Protein AF-A0A2H9M4Y5-F1 (afdb_monomer)

Secondary structure (DSSP, 8-state):
-HHHHHHHHHHHHHHHHHHH-TT-HHHHHHHHHHHHHTT-HHHHHHHHHHHHHH-TT-HHHHHHHHT-

Sequence (68 aa):
MKNLKRYEEAEKEYREAIKINPKDADAHNNLGILLKNLKRYEEAEKEFREAIKINPNDADAHNNLGIL

Foldseek 3Di:
DVVVVVLVVLLVVLVVVCVVPVLPLVSLQVNLVSCVVVVVNVSSLVSLVSSCVSPVPPPSSVVSNVVD

Nearest PDB structures (foldseek):
  6v8e-assembly1_A  TM=9.233E-01  e=7.051E-04  synthetic construct
  1na3-assembly1_A  TM=9.239E-01  e=8.401E-04  unidentified
  1na0-assembly2_B  TM=9.033E-01  e=7.051E-04  unidentified
  6i7i-assembly1_A-2  TM=9.372E-01  e=6.879E-03  Homo sapiens
  7b80-assembly1_A  TM=8.930E-01  e=6.879E-03  Homo sapiens

Mean predicted aligned error: 2.58 Å

pLDDT: mean 95.91, std 6.94, range [62.62, 98.81]

Solvent-accessible surface area (backbone atoms only — not comparable to full-atom values): 3596 Å² total; per-residue (Å²): 111,75,64,59,57,52,49,54,54,49,51,51,52,33,53,50,48,32,69,77,37,80,74,43,31,65,41,26,30,52,44,14,55,53,28,45,77,72,69,39,52,74,61,13,49,52,25,18,52,50,13,30,70,64,35,79,80,43,62,64,31,54,50,51,56,75,73,105

Radius of gyration: 11.46 Å; Cα contacts (8 Å, |Δi|>4): 71; chains: 1; bounding box: 22×27×28 Å

Structure (mmCIF, N/CA/C/O backbone):
data_AF-A0A2H9M4Y5-F1
#
_entry.id   AF-A0A2H9M4Y5-F1
#
loop_
_atom_site.group_PDB
_atom_site.id
_atom_site.type_symbol
_atom_site.label_atom_id
_atom_site.label_alt_id
_atom_site.label_comp_id
_atom_site.label_asym_id
_atom_site.label_entity_id
_atom_site.label_seq_id
_atom_site.pdbx_PDB_ins_code
_atom_site.Cartn_x
_atom_site.Cartn_y
_atom_site.Cartn_z
_atom_site.occupanc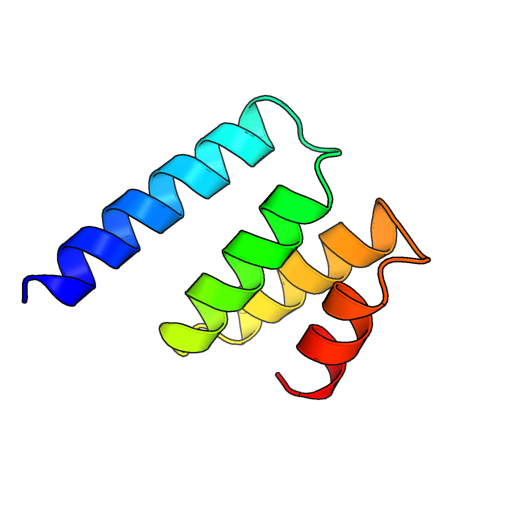y
_atom_site.B_iso_or_equiv
_atom_site.auth_seq_id
_atom_site.auth_comp_id
_atom_site.auth_asym_id
_atom_site.auth_atom_id
_atom_site.pdbx_PDB_model_num
ATOM 1 N N . MET A 1 1 ? -9.193 15.378 17.161 1.00 62.62 1 MET A N 1
ATOM 2 C CA . MET A 1 1 ? -9.858 15.988 15.983 1.00 62.62 1 MET A CA 1
ATOM 3 C C . MET A 1 1 ? -8.865 16.415 14.899 1.00 62.62 1 MET A C 1
ATOM 5 O O . MET A 1 1 ? -8.976 15.902 13.798 1.00 62.62 1 MET A O 1
ATOM 9 N N . LYS A 1 2 ? -7.850 17.253 15.183 1.00 72.62 2 LYS A N 1
ATOM 10 C CA . LYS A 1 2 ? -6.858 17.702 14.173 1.00 72.62 2 LYS A CA 1
ATOM 11 C C . LYS A 1 2 ? -6.128 16.563 13.436 1.00 72.62 2 LYS A C 1
ATOM 13 O O . LYS A 1 2 ? -5.906 16.671 12.239 1.00 72.62 2 LYS A O 1
ATOM 18 N N . ASN A 1 3 ? -5.786 15.475 14.130 1.00 72.19 3 ASN A N 1
ATOM 19 C CA . ASN A 1 3 ? -5.075 14.343 13.519 1.00 72.19 3 ASN A CA 1
ATOM 20 C C . ASN A 1 3 ? -5.958 13.519 12.573 1.00 72.19 3 ASN A C 1
ATOM 22 O O . ASN A 1 3 ? -5.487 13.144 11.512 1.00 72.19 3 ASN A O 1
ATOM 26 N N . LEU A 1 4 ? -7.237 13.307 12.909 1.00 76.62 4 LEU A N 1
ATOM 27 C CA . LEU A 1 4 ? -8.178 12.584 12.041 1.00 76.62 4 LEU A CA 1
ATOM 28 C C . LEU A 1 4 ? -8.377 13.311 10.709 1.00 76.62 4 LEU A C 1
ATOM 30 O O . LEU A 1 4 ? -8.230 12.701 9.661 1.00 76.62 4 LEU A O 1
ATOM 34 N N . LYS A 1 5 ? -8.569 14.635 10.752 1.00 81.25 5 LYS A N 1
ATOM 35 C CA . LYS A 1 5 ? -8.680 15.455 9.538 1.00 81.25 5 LYS A CA 1
ATOM 36 C C . LYS A 1 5 ? -7.435 15.351 8.644 1.00 81.25 5 LYS A C 1
ATOM 38 O O . LYS A 1 5 ? -7.548 15.258 7.432 1.00 81.25 5 LYS A O 1
ATOM 43 N N . ARG A 1 6 ? -6.241 15.319 9.246 1.00 86.88 6 ARG A N 1
ATOM 44 C CA . ARG A 1 6 ? -4.983 15.147 8.500 1.00 86.88 6 ARG A CA 1
ATOM 45 C C . ARG A 1 6 ? -4.842 13.750 7.894 1.00 86.88 6 ARG A C 1
ATOM 47 O O . ARG A 1 6 ? -4.227 13.626 6.844 1.00 86.88 6 ARG A O 1
ATOM 54 N N . TYR A 1 7 ? -5.379 12.717 8.544 1.00 91.00 7 TYR A N 1
ATOM 55 C CA . TYR A 1 7 ? -5.386 11.362 7.994 1.00 91.00 7 TYR A CA 1
ATOM 56 C C . TYR A 1 7 ? -6.360 11.223 6.823 1.00 91.00 7 TYR A C 1
ATOM 58 O O . TYR A 1 7 ? -6.000 10.602 5.832 1.00 91.00 7 TYR A O 1
ATOM 66 N N . GLU A 1 8 ? -7.536 11.847 6.892 1.00 92.25 8 GLU A N 1
ATOM 67 C CA . GLU A 1 8 ? -8.480 11.895 5.7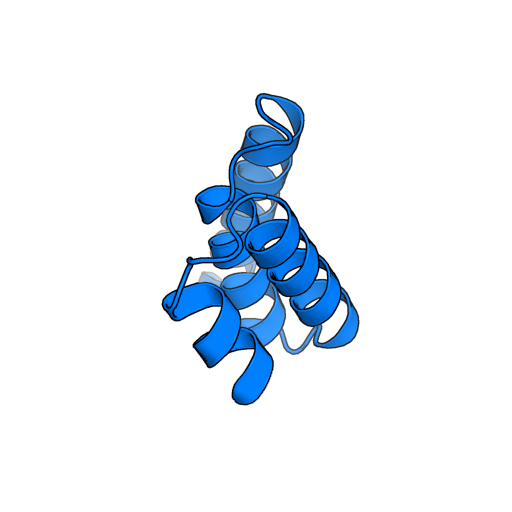65 1.00 92.25 8 GLU A CA 1
ATOM 68 C C . GLU A 1 8 ? -7.885 12.628 4.553 1.00 92.25 8 GLU A C 1
ATOM 70 O O . GLU A 1 8 ? -7.980 12.147 3.425 1.00 92.25 8 GLU A O 1
ATOM 75 N N . GLU A 1 9 ? -7.228 13.771 4.780 1.00 94.75 9 GLU A N 1
ATOM 76 C CA . GLU A 1 9 ? -6.514 14.506 3.728 1.00 94.75 9 GLU A CA 1
ATOM 77 C C . GLU A 1 9 ? -5.384 13.655 3.125 1.00 94.75 9 GLU A C 1
ATOM 79 O O . GLU A 1 9 ? -5.290 13.544 1.906 1.00 94.75 9 GLU A O 1
ATOM 84 N N . ALA A 1 10 ? -4.573 12.993 3.958 1.00 95.88 10 ALA A N 1
ATOM 85 C CA . ALA A 1 10 ? -3.503 12.115 3.484 1.00 95.88 10 ALA A CA 1
ATOM 86 C C . ALA A 1 10 ? -4.037 10.926 2.669 1.00 95.88 10 ALA A C 1
ATOM 88 O O . ALA A 1 10 ? -3.498 10.620 1.609 1.00 95.88 10 ALA A O 1
ATOM 89 N N . GLU A 1 11 ? -5.114 10.279 3.123 1.00 97.94 11 GLU A N 1
ATOM 90 C CA . GLU A 1 11 ? -5.734 9.168 2.393 1.00 97.94 11 GLU A CA 1
ATOM 91 C C . GLU A 1 11 ? -6.202 9.619 1.011 1.00 97.94 11 GLU A C 1
ATOM 93 O O . GLU A 1 11 ? -5.966 8.924 0.022 1.00 97.94 11 GLU A O 1
ATOM 98 N N . LYS A 1 12 ? -6.834 10.794 0.931 1.00 98.06 12 LYS A N 1
ATOM 99 C CA . LYS A 1 12 ? -7.289 11.358 -0.338 1.00 98.06 12 LYS A CA 1
ATOM 100 C C . LYS A 1 12 ? -6.126 11.567 -1.311 1.00 98.06 12 LYS A C 1
ATOM 102 O O . LYS A 1 12 ? -6.236 11.158 -2.464 1.00 98.06 12 LYS A O 1
ATOM 107 N N . GLU A 1 13 ? -5.028 12.167 -0.857 1.00 98.38 13 GLU A N 1
ATOM 108 C CA . GLU A 1 13 ? -3.870 12.433 -1.717 1.00 98.38 13 GLU A CA 1
ATOM 109 C C . GLU A 1 13 ? -3.182 11.138 -2.176 1.00 98.38 13 GLU A C 1
ATOM 111 O O . GLU A 1 13 ? -2.860 11.011 -3.356 1.00 98.38 13 GLU A O 1
ATOM 116 N N . TYR A 1 14 ? -3.037 10.129 -1.305 1.00 98.44 14 TYR A N 1
ATOM 117 C CA . TYR A 1 14 ? -2.502 8.826 -1.724 1.00 98.44 14 TYR A CA 1
ATOM 118 C C . TYR A 1 14 ? -3.400 8.130 -2.752 1.00 98.44 14 TYR A C 1
ATOM 120 O O . TYR A 1 14 ? -2.904 7.568 -3.728 1.00 98.44 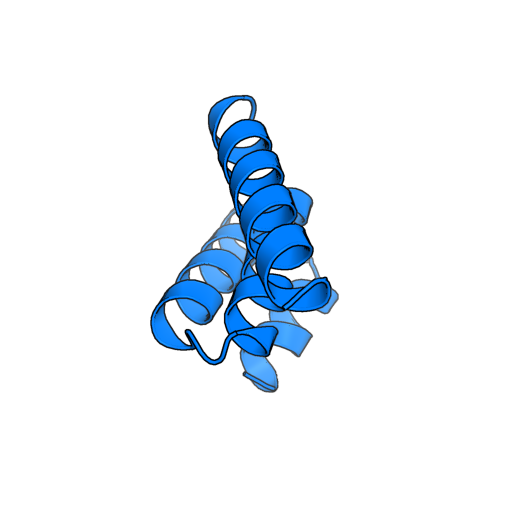14 TYR A O 1
ATOM 128 N N . ARG A 1 15 ? -4.726 8.195 -2.583 1.00 98.56 15 ARG A N 1
ATOM 129 C CA . ARG A 1 15 ? -5.670 7.625 -3.557 1.00 98.56 15 ARG A CA 1
ATOM 130 C C . ARG A 1 15 ? -5.622 8.348 -4.903 1.00 98.56 15 ARG A C 1
ATOM 132 O O . ARG A 1 15 ? -5.695 7.685 -5.936 1.00 98.56 15 ARG A O 1
ATOM 139 N N . GLU A 1 16 ? -5.477 9.673 -4.922 1.00 98.56 16 GLU A N 1
ATOM 140 C CA . GLU A 1 16 ? -5.284 10.40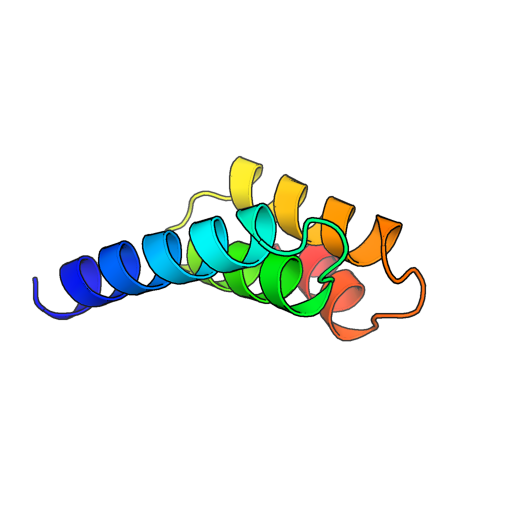3 -6.181 1.00 98.56 16 GLU A CA 1
ATOM 141 C C . GLU A 1 16 ? -3.918 10.093 -6.816 1.00 98.56 16 GLU A C 1
ATOM 143 O O . GLU A 1 16 ? -3.860 9.914 -8.031 1.00 98.56 16 GLU A O 1
ATOM 148 N N . ALA A 1 17 ? -2.848 9.920 -6.032 1.00 98.50 17 ALA A N 1
ATOM 149 C CA . ALA A 1 17 ? -1.552 9.470 -6.550 1.00 98.50 17 ALA A CA 1
ATOM 150 C C . ALA A 1 17 ? -1.659 8.098 -7.242 1.00 98.50 17 ALA A C 1
ATOM 152 O O . ALA A 1 17 ? -1.233 7.958 -8.388 1.00 98.50 17 ALA A O 1
ATOM 153 N N . ILE A 1 18 ? -2.328 7.128 -6.608 1.00 98.69 18 ILE A N 1
ATOM 154 C CA . ILE A 1 18 ? -2.606 5.798 -7.183 1.00 98.69 18 ILE A CA 1
ATOM 155 C C . ILE A 1 18 ? -3.465 5.905 -8.448 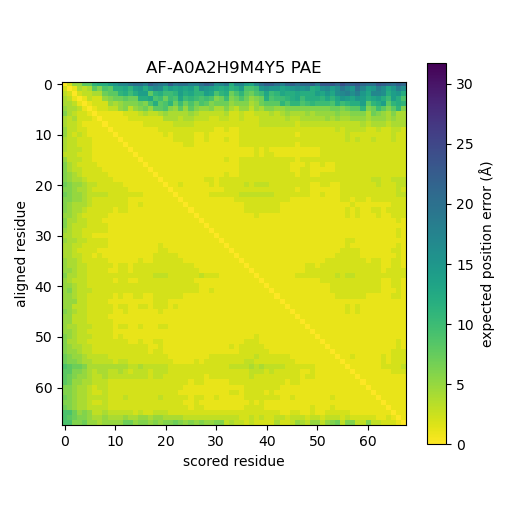1.00 98.69 18 ILE A C 1
ATOM 157 O O . ILE A 1 18 ? -3.257 5.186 -9.421 1.00 98.69 18 ILE A O 1
ATOM 161 N N . LYS A 1 19 ? -4.441 6.812 -8.480 1.00 98.56 19 LYS A N 1
ATOM 162 C CA . LYS A 1 19 ? -5.278 7.029 -9.666 1.00 98.56 19 LYS A CA 1
ATOM 163 C C . LYS A 1 19 ? -4.490 7.630 -10.834 1.00 98.56 19 LYS A C 1
ATOM 165 O O . LYS A 1 19 ? -4.754 7.271 -11.980 1.00 98.56 19 LYS A O 1
ATOM 170 N N . ILE A 1 20 ? -3.549 8.534 -10.556 1.00 98.62 20 ILE A N 1
ATOM 171 C CA . ILE A 1 20 ? -2.655 9.130 -11.559 1.00 98.62 20 ILE A CA 1
ATOM 172 C C . ILE A 1 20 ? -1.649 8.087 -12.060 1.00 98.62 20 ILE A C 1
ATOM 174 O O . ILE A 1 20 ? -1.442 7.969 -13.268 1.00 98.62 20 ILE A O 1
ATOM 178 N N . ASN A 1 21 ? -1.052 7.313 -11.151 1.00 98.25 21 ASN A N 1
ATOM 179 C CA . ASN A 1 21 ? -0.134 6.227 -11.468 1.00 98.25 21 ASN A CA 1
ATOM 180 C C . ASN A 1 21 ? -0.477 4.952 -10.674 1.00 98.25 21 ASN A C 1
ATOM 182 O O . ASN A 1 21 ? 0.044 4.744 -9.578 1.00 98.25 21 ASN A O 1
ATOM 186 N N . PRO A 1 22 ? -1.264 4.032 -11.260 1.00 98.31 22 PRO A N 1
ATOM 187 C CA . PRO A 1 22 ? -1.623 2.773 -10.602 1.00 98.31 22 PRO A CA 1
ATOM 188 C C . PRO A 1 22 ? -0.456 1.796 -10.407 1.00 98.31 22 PRO A C 1
ATOM 190 O O . PRO A 1 22 ? -0.650 0.721 -9.856 1.00 98.31 22 PRO A O 1
ATOM 193 N N . LYS A 1 23 ? 0.737 2.108 -10.929 1.00 98.38 23 LYS A N 1
ATOM 194 C CA . LYS A 1 23 ? 1.958 1.303 -10.772 1.00 98.38 23 LYS A CA 1
ATOM 195 C C . LYS A 1 23 ? 2.961 1.963 -9.824 1.00 98.38 23 LYS A C 1
ATOM 197 O O . LYS A 1 23 ? 4.151 1.667 -9.890 1.00 98.38 23 LYS A O 1
ATOM 202 N N . ASP A 1 24 ? 2.505 2.885 -8.987 1.00 98.44 24 ASP A N 1
ATOM 203 C CA . ASP A 1 24 ? 3.322 3.490 -7.943 1.00 98.44 24 ASP A CA 1
ATOM 204 C C . ASP A 1 24 ? 3.292 2.616 -6.680 1.00 98.44 24 ASP A C 1
ATOM 206 O O . ASP A 1 24 ? 2.362 2.688 -5.874 1.00 98.44 24 ASP A O 1
ATOM 210 N N . ALA A 1 25 ? 4.299 1.750 -6.528 1.00 98.50 25 ALA A N 1
ATOM 211 C CA . ALA A 1 25 ? 4.404 0.862 -5.369 1.00 98.50 25 ALA A CA 1
ATOM 212 C C . ALA A 1 25 ? 4.496 1.644 -4.047 1.00 98.50 25 ALA A C 1
ATOM 214 O O . ALA A 1 25 ? 3.878 1.242 -3.060 1.00 98.50 25 ALA A O 1
ATOM 215 N N . ASP A 1 26 ? 5.188 2.787 -4.040 1.00 98.38 26 ASP A N 1
ATOM 216 C CA . ASP A 1 26 ? 5.368 3.607 -2.842 1.00 98.38 26 ASP A CA 1
ATOM 217 C C . ASP A 1 26 ? 4.042 4.241 -2.410 1.00 98.38 26 ASP A C 1
ATOM 219 O O . ASP A 1 26 ? 3.740 4.306 -1.214 1.00 98.38 26 ASP A O 1
ATOM 223 N N . ALA A 1 27 ? 3.215 4.690 -3.360 1.00 98.50 27 ALA A N 1
ATOM 224 C CA . ALA A 1 27 ? 1.889 5.230 -3.058 1.00 98.50 27 ALA A CA 1
ATOM 225 C C . ALA A 1 27 ? 0.973 4.169 -2.424 1.00 98.50 27 ALA A C 1
ATOM 227 O O . ALA A 1 27 ? 0.316 4.448 -1.416 1.00 98.50 27 ALA A O 1
ATOM 228 N N . HIS A 1 28 ? 0.983 2.944 -2.959 1.00 98.81 28 HIS A N 1
ATOM 229 C CA . HIS A 1 28 ? 0.271 1.806 -2.375 1.00 98.81 28 HIS A CA 1
ATOM 230 C C . HIS A 1 28 ? 0.800 1.459 -0.968 1.00 98.81 28 HIS A C 1
ATOM 232 O O . HIS A 1 28 ? 0.019 1.372 -0.018 1.00 98.81 28 HIS A O 1
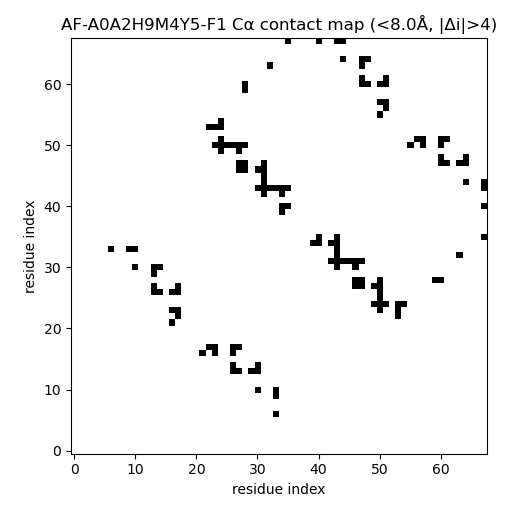ATOM 238 N N . ASN A 1 29 ? 2.121 1.350 -0.780 1.00 98.69 29 ASN A N 1
ATOM 239 C CA . ASN A 1 29 ? 2.725 1.054 0.525 1.00 98.69 29 ASN A CA 1
ATOM 240 C C . ASN A 1 29 ? 2.374 2.131 1.574 1.00 98.69 29 ASN A C 1
ATOM 242 O O . ASN A 1 29 ? 1.940 1.820 2.685 1.00 98.69 29 ASN A O 1
ATOM 246 N N . ASN A 1 30 ? 2.472 3.412 1.215 1.00 98.50 30 ASN A N 1
ATOM 247 C CA . ASN A 1 30 ? 2.156 4.512 2.125 1.00 98.50 30 ASN A CA 1
ATOM 248 C C . ASN A 1 30 ? 0.665 4.584 2.490 1.00 98.50 30 ASN A C 1
ATOM 250 O O . ASN A 1 30 ? 0.329 4.839 3.653 1.00 98.50 30 ASN A O 1
ATOM 254 N N . LEU A 1 31 ? -0.234 4.310 1.536 1.00 98.62 31 LEU A N 1
ATOM 255 C CA . LEU A 1 31 ? -1.661 4.187 1.827 1.00 98.62 31 LEU A CA 1
ATOM 256 C C . LEU A 1 31 ? -1.922 3.022 2.795 1.00 98.62 31 LEU A C 1
ATOM 258 O O . LEU A 1 31 ? -2.670 3.191 3.760 1.00 98.62 31 LEU A O 1
ATOM 262 N N . GLY A 1 32 ? -1.252 1.882 2.607 1.00 98.50 32 GLY A N 1
ATOM 263 C CA . GLY A 1 32 ? -1.320 0.743 3.524 1.00 98.50 32 GLY A CA 1
ATOM 264 C C . GLY A 1 32 ? -0.900 1.099 4.956 1.00 98.50 32 GLY A C 1
ATOM 265 O O . GLY A 1 32 ? -1.618 0.795 5.913 1.00 98.50 32 GLY A O 1
ATOM 266 N N . ILE A 1 33 ? 0.213 1.824 5.128 1.00 98.38 33 ILE A N 1
ATOM 267 C CA . ILE A 1 33 ? 0.682 2.294 6.448 1.00 98.38 33 ILE A CA 1
ATOM 268 C C . ILE A 1 33 ? -0.366 3.196 7.108 1.00 98.38 33 ILE A C 1
ATOM 270 O O . ILE A 1 33 ? -0.663 3.049 8.300 1.00 98.38 33 ILE A O 1
ATOM 274 N N . LEU A 1 34 ? -0.936 4.132 6.347 1.00 98.19 34 LEU A N 1
ATOM 275 C CA . LEU A 1 34 ? -1.969 5.035 6.841 1.00 98.19 34 LEU A CA 1
ATOM 276 C C . LEU A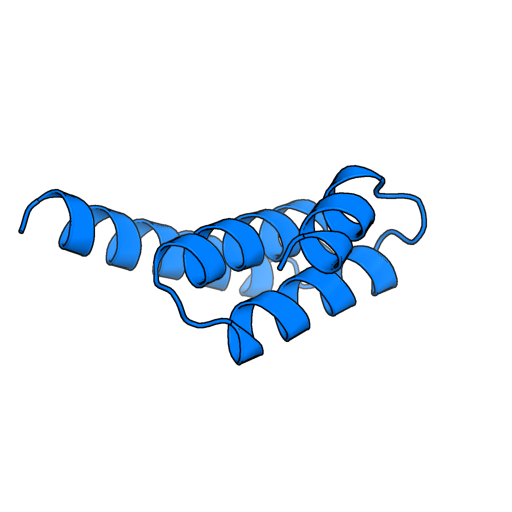 1 34 ? -3.220 4.269 7.293 1.00 98.19 34 LEU A C 1
ATOM 278 O O . LEU A 1 34 ? -3.715 4.503 8.398 1.00 98.19 34 LEU A O 1
ATOM 282 N N . LEU A 1 35 ? -3.699 3.327 6.481 1.00 98.25 35 LEU A N 1
ATOM 283 C CA . LEU A 1 35 ? -4.866 2.497 6.784 1.00 98.25 35 LEU A CA 1
ATOM 284 C C . LEU A 1 35 ? -4.636 1.620 8.021 1.00 98.25 35 LEU A C 1
ATOM 286 O O . LEU A 1 35 ? -5.513 1.545 8.885 1.00 98.25 35 LEU A O 1
ATOM 290 N N . LYS A 1 36 ? -3.431 1.056 8.181 1.00 97.44 36 LYS A N 1
ATOM 291 C CA . LYS A 1 36 ? -3.028 0.337 9.399 1.00 97.44 36 LYS A CA 1
ATOM 292 C C . LYS A 1 36 ? -3.110 1.234 10.636 1.00 97.44 36 LYS A C 1
ATOM 294 O O . LYS A 1 36 ? -3.669 0.827 11.653 1.00 97.44 36 LYS A O 1
ATOM 299 N N . ASN A 1 37 ? -2.612 2.470 10.556 1.00 95.44 37 ASN A N 1
ATOM 300 C CA . ASN A 1 37 ? -2.686 3.434 11.665 1.00 95.44 37 ASN A CA 1
ATOM 301 C C . ASN A 1 37 ? -4.135 3.809 12.025 1.00 95.44 37 ASN A C 1
ATOM 303 O O . ASN A 1 37 ? -4.430 4.109 13.184 1.00 95.44 37 ASN A O 1
ATOM 307 N N . LEU A 1 38 ? -5.043 3.754 11.049 1.00 95.94 38 LEU A N 1
ATOM 308 C CA . LEU A 1 38 ? -6.487 3.921 11.229 1.00 95.94 38 LEU A CA 1
ATOM 309 C C . LEU A 1 38 ? -7.209 2.624 11.640 1.00 95.94 38 LEU A C 1
ATOM 311 O O . LEU A 1 38 ? -8.428 2.645 11.802 1.00 95.94 38 LEU A O 1
ATOM 315 N N . LYS A 1 39 ? -6.477 1.519 11.843 1.00 96.69 39 LYS A N 1
ATOM 316 C CA . LYS A 1 39 ? -6.993 0.177 12.174 1.00 96.69 39 LYS A CA 1
ATOM 317 C C . LYS A 1 39 ? -7.923 -0.425 11.108 1.00 96.69 39 LYS A C 1
ATOM 319 O O . LYS A 1 39 ? -8.773 -1.250 11.428 1.00 96.69 39 LYS A O 1
ATOM 324 N N . ARG A 1 40 ? -7.767 -0.012 9.847 1.00 98.12 40 ARG A N 1
ATOM 325 C CA . ARG A 1 40 ? -8.464 -0.560 8.669 1.00 98.12 40 ARG A CA 1
ATOM 326 C C . ARG A 1 40 ? -7.585 -1.631 8.027 1.00 98.12 40 ARG A C 1
ATOM 328 O O . ARG A 1 40 ? -6.976 -1.405 6.982 1.00 98.12 40 ARG A O 1
ATOM 335 N N . TYR A 1 41 ? -7.448 -2.758 8.719 1.00 98.06 41 TYR A N 1
ATOM 336 C CA . TYR A 1 41 ? -6.441 -3.776 8.415 1.00 98.06 41 TYR A CA 1
ATOM 337 C C . TYR A 1 41 ? -6.678 -4.467 7.070 1.00 98.06 41 TYR A C 1
ATOM 339 O O . TYR A 1 41 ? -5.733 -4.640 6.308 1.00 98.06 41 TYR A O 1
ATOM 347 N N . GLU A 1 42 ? -7.927 -4.773 6.720 1.00 98.50 42 GLU A N 1
ATOM 348 C CA . GLU A 1 42 ? -8.264 -5.437 5.455 1.00 98.50 42 GLU A CA 1
ATOM 349 C C . GLU A 1 42 ? -7.909 -4.567 4.241 1.00 98.50 42 GLU A C 1
ATOM 351 O O . GLU A 1 42 ? -7.423 -5.057 3.221 1.00 98.50 42 GLU A O 1
ATOM 356 N N . GLU A 1 43 ? -8.124 -3.254 4.348 1.00 98.56 43 GLU A N 1
ATOM 357 C CA . GLU A 1 43 ? -7.737 -2.320 3.293 1.00 98.56 43 GLU A CA 1
ATOM 358 C C . GLU A 1 43 ? -6.218 -2.139 3.244 1.00 98.56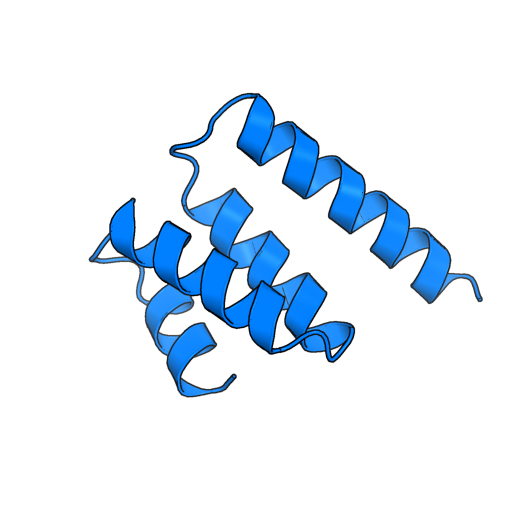 43 GLU A C 1
ATOM 360 O O . GLU A 1 43 ? -5.649 -2.131 2.157 1.00 98.56 43 GLU A O 1
ATOM 365 N N . ALA A 1 44 ? -5.547 -2.055 4.398 1.00 98.75 44 ALA A N 1
ATOM 366 C CA . ALA A 1 44 ? -4.091 -1.970 4.455 1.00 98.75 44 ALA A CA 1
ATOM 367 C C . ALA A 1 44 ? -3.414 -3.188 3.804 1.00 98.75 44 ALA A C 1
ATOM 369 O O . ALA A 1 44 ? -2.484 -3.023 3.015 1.00 98.75 44 ALA A O 1
ATOM 370 N N . GLU A 1 45 ? -3.912 -4.398 4.079 1.00 98.81 45 GLU A N 1
ATOM 371 C CA . GLU A 1 45 ? -3.398 -5.640 3.493 1.00 98.81 45 GLU A CA 1
ATOM 372 C C . GLU A 1 45 ? -3.458 -5.590 1.966 1.00 98.81 45 GLU A C 1
ATOM 374 O O . GLU A 1 45 ? -2.489 -5.928 1.281 1.00 98.81 45 GLU A O 1
ATOM 379 N N . LYS A 1 46 ? -4.593 -5.135 1.427 1.00 98.81 46 LYS A N 1
ATOM 380 C CA . LYS A 1 46 ? -4.797 -5.016 -0.014 1.00 98.81 46 LYS A CA 1
ATOM 381 C C . LYS A 1 46 ? -3.771 -4.081 -0.652 1.00 98.81 46 LYS A C 1
ATOM 383 O O . LYS A 1 46 ? -3.201 -4.432 -1.683 1.00 98.81 46 LYS A O 1
ATOM 388 N N . GLU A 1 47 ? -3.528 -2.925 -0.042 1.00 98.81 47 GLU A N 1
ATOM 389 C CA . GLU A 1 47 ? -2.581 -1.944 -0.573 1.00 98.81 47 GLU A CA 1
ATOM 390 C C . GLU A 1 47 ? -1.131 -2.450 -0.490 1.00 98.81 47 GLU A C 1
ATOM 392 O O . GLU A 1 47 ? -0.397 -2.351 -1.473 1.00 98.81 47 GLU A O 1
ATOM 397 N N . PHE A 1 48 ? -0.725 -3.108 0.604 1.00 98.81 48 PHE A N 1
ATOM 398 C CA . PHE A 1 48 ? 0.607 -3.727 0.680 1.00 98.81 48 PHE A CA 1
ATOM 399 C C . PHE A 1 48 ? 0.802 -4.842 -0.351 1.00 98.81 48 PHE A C 1
ATOM 401 O O . PHE A 1 48 ? 1.863 -4.940 -0.969 1.00 98.81 48 PHE A O 1
ATOM 408 N N . ARG A 1 49 ? -0.219 -5.675 -0.585 1.00 98.81 49 ARG A N 1
ATOM 409 C CA . ARG A 1 49 ? -0.158 -6.714 -1.623 1.00 98.81 49 ARG A CA 1
ATOM 410 C C . ARG A 1 49 ? -0.030 -6.124 -3.023 1.00 98.81 49 ARG A C 1
ATOM 412 O O . ARG A 1 49 ? 0.692 -6.695 -3.838 1.00 98.81 49 ARG A O 1
ATOM 419 N N . GLU A 1 50 ? -0.701 -5.010 -3.309 1.00 98.81 50 GLU A N 1
ATOM 420 C CA . GLU A 1 50 ? -0.561 -4.347 -4.607 1.00 98.81 50 GLU A CA 1
ATOM 421 C C . GLU A 1 50 ? 0.831 -3.711 -4.758 1.00 98.81 50 GLU A C 1
ATOM 423 O O . GLU A 1 50 ? 1.456 -3.897 -5.801 1.00 98.81 50 GLU A O 1
ATOM 428 N N . ALA A 1 51 ? 1.380 -3.093 -3.703 1.00 98.75 51 ALA A N 1
ATOM 429 C CA . ALA A 1 51 ? 2.764 -2.608 -3.692 1.00 98.75 51 ALA A CA 1
ATOM 430 C C . ALA A 1 51 ? 3.771 -3.731 -4.011 1.00 98.75 51 ALA A C 1
ATOM 432 O O . ALA A 1 51 ? 4.582 -3.584 -4.926 1.00 98.75 51 ALA A O 1
ATOM 433 N N . ILE A 1 52 ? 3.654 -4.892 -3.352 1.00 98.81 52 ILE A N 1
ATOM 434 C CA . ILE A 1 52 ? 4.497 -6.078 -3.609 1.00 98.81 52 ILE A CA 1
ATOM 435 C C . ILE A 1 52 ? 4.296 -6.613 -5.032 1.00 98.81 52 ILE A C 1
ATOM 437 O O . ILE A 1 52 ? 5.240 -7.048 -5.686 1.00 98.81 52 ILE A O 1
ATOM 441 N N . LYS A 1 53 ? 3.067 -6.603 -5.549 1.00 98.75 53 LYS A N 1
ATOM 442 C CA . LYS A 1 53 ? 2.788 -7.056 -6.917 1.00 98.75 53 LYS A CA 1
ATOM 443 C C . LYS A 1 53 ? 3.428 -6.143 -7.966 1.00 98.75 53 LYS A C 1
ATOM 445 O O . LYS A 1 53 ? 3.869 -6.638 -9.002 1.00 9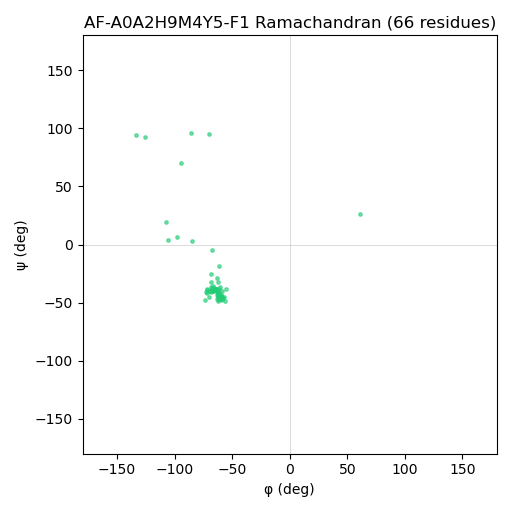8.75 53 LYS A O 1
ATOM 450 N N . ILE A 1 54 ? 3.470 -4.836 -7.711 1.00 98.69 54 ILE A N 1
ATOM 451 C CA . ILE A 1 54 ? 4.111 -3.842 -8.580 1.00 98.69 54 ILE A CA 1
ATOM 452 C C . ILE A 1 54 ? 5.637 -3.934 -8.470 1.00 98.69 54 ILE A C 1
ATOM 454 O O . ILE A 1 54 ? 6.322 -3.986 -9.493 1.00 98.69 54 ILE A O 1
ATOM 458 N N . ASN A 1 55 ? 6.165 -3.978 -7.245 1.00 98.50 55 ASN A N 1
ATOM 459 C CA . ASN A 1 55 ? 7.583 -4.131 -6.950 1.00 98.50 55 ASN A CA 1
ATOM 460 C C . ASN A 1 55 ? 7.812 -5.319 -5.994 1.00 98.50 55 ASN A C 1
ATOM 462 O O . ASN A 1 55 ? 7.827 -5.145 -4.774 1.00 98.50 55 ASN A O 1
ATOM 466 N N . PRO A 1 56 ? 8.069 -6.527 -6.528 1.00 98.56 56 PRO A N 1
ATOM 467 C CA . PRO A 1 56 ? 8.275 -7.724 -5.708 1.00 98.56 56 PRO A CA 1
ATOM 468 C C . PRO A 1 56 ? 9.470 -7.657 -4.753 1.00 98.56 56 PRO A C 1
ATOM 470 O O . PRO A 1 56 ? 9.526 -8.442 -3.807 1.00 98.56 56 PRO A O 1
ATOM 473 N N . ASN A 1 57 ? 10.411 -6.739 -4.996 1.00 98.06 57 ASN A N 1
ATOM 474 C CA . ASN A 1 57 ? 11.621 -6.554 -4.197 1.00 98.06 57 ASN A CA 1
ATOM 475 C C . ASN A 1 57 ? 11.492 -5.420 -3.162 1.00 98.06 57 ASN A C 1
ATOM 477 O O . ASN A 1 57 ? 12.489 -5.070 -2.531 1.00 98.06 57 ASN A O 1
ATOM 481 N N . ASP A 1 58 ? 10.304 -4.829 -2.993 1.00 97.62 58 ASP A N 1
ATOM 482 C CA . ASP A 1 58 ? 10.049 -3.813 -1.970 1.00 97.62 58 ASP A CA 1
ATOM 483 C C . ASP A 1 58 ? 10.068 -4.441 -0.567 1.00 97.62 58 ASP A C 1
ATOM 485 O O . ASP A 1 58 ? 9.081 -5.004 -0.083 1.00 97.62 58 ASP A O 1
ATOM 489 N N . ALA A 1 59 ? 11.229 -4.369 0.084 1.00 98.25 59 ALA A N 1
ATOM 490 C CA . ALA A 1 59 ? 11.441 -4.940 1.407 1.00 98.25 59 ALA A CA 1
ATOM 491 C C . ALA A 1 59 ? 10.534 -4.307 2.476 1.00 98.25 59 ALA A C 1
ATOM 493 O O . ALA A 1 59 ? 10.110 -5.007 3.400 1.00 98.25 59 ALA A O 1
ATOM 494 N N . ASP A 1 60 ? 10.204 -3.020 2.341 1.00 98.19 60 ASP A N 1
ATOM 495 C CA . ASP A 1 60 ? 9.356 -2.315 3.298 1.00 98.19 60 ASP A CA 1
ATOM 496 C C . ASP A 1 60 ? 7.909 -2.788 3.181 1.00 98.19 60 ASP A C 1
ATOM 498 O O . ASP A 1 60 ? 7.273 -3.045 4.205 1.00 98.19 60 ASP A O 1
ATOM 502 N N . ALA A 1 61 ? 7.400 -2.985 1.961 1.00 98.25 61 ALA A N 1
ATOM 503 C CA . ALA A 1 61 ? 6.058 -3.524 1.749 1.00 98.25 61 ALA A CA 1
ATOM 504 C C . ALA A 1 61 ? 5.915 -4.959 2.295 1.00 98.25 61 ALA A C 1
ATOM 506 O O . ALA A 1 61 ? 4.917 -5.270 2.952 1.00 98.25 61 ALA A O 1
ATOM 507 N N . HIS A 1 62 ? 6.926 -5.820 2.107 1.00 98.69 62 HIS A N 1
ATOM 508 C CA . HIS A 1 62 ? 6.949 -7.163 2.714 1.00 98.69 62 HIS A CA 1
ATOM 509 C C . HIS A 1 62 ? 6.974 -7.108 4.241 1.00 98.69 62 HIS A C 1
ATOM 511 O O . HIS A 1 62 ? 6.200 -7.809 4.896 1.00 98.69 62 HIS A O 1
ATOM 517 N N . ASN A 1 63 ? 7.832 -6.264 4.819 1.00 98.56 63 ASN A N 1
ATOM 518 C CA . ASN A 1 63 ? 7.906 -6.094 6.267 1.00 98.56 63 ASN A CA 1
ATOM 519 C C . ASN A 1 63 ? 6.579 -5.568 6.831 1.00 98.56 63 ASN A C 1
ATOM 521 O O . ASN A 1 63 ? 6.065 -6.113 7.805 1.00 98.56 63 ASN A O 1
ATOM 525 N N . ASN A 1 64 ? 5.992 -4.556 6.189 1.00 98.44 64 ASN A N 1
ATOM 526 C CA . ASN A 1 64 ? 4.721 -3.965 6.590 1.00 98.44 64 ASN A CA 1
ATOM 527 C C . ASN A 1 64 ? 3.563 -4.963 6.543 1.00 98.44 64 ASN A C 1
ATOM 529 O O . ASN A 1 64 ? 2.761 -4.970 7.474 1.00 98.44 64 ASN A O 1
ATOM 533 N N . LEU A 1 65 ? 3.501 -5.810 5.511 1.00 98.06 65 LEU A N 1
ATOM 534 C CA . LEU A 1 65 ? 2.524 -6.895 5.422 1.00 98.06 65 LEU A CA 1
ATOM 535 C C . LEU A 1 65 ? 2.751 -7.957 6.508 1.00 98.06 65 LEU A C 1
ATOM 537 O O . LEU A 1 65 ? 1.789 -8.481 7.058 1.00 98.06 65 LEU A O 1
ATOM 541 N N . GLY A 1 66 ? 4.009 -8.265 6.836 1.00 98.00 66 GLY A N 1
ATOM 542 C CA . GLY A 1 66 ? 4.355 -9.241 7.872 1.00 98.00 66 GLY A CA 1
ATOM 543 C C . GLY A 1 66 ? 4.009 -8.804 9.301 1.00 98.00 66 GLY A C 1
ATOM 544 O O . GLY A 1 66 ? 3.800 -9.664 10.154 1.00 98.00 66 GLY A O 1
ATOM 545 N N . ILE A 1 67 ? 3.943 -7.494 9.566 1.00 96.44 67 ILE A N 1
ATOM 546 C CA . ILE A 1 67 ? 3.608 -6.922 10.887 1.00 96.44 67 ILE A CA 1
ATOM 547 C C . ILE A 1 67 ? 2.197 -6.319 10.968 1.00 96.44 67 ILE A C 1
ATOM 549 O O . ILE A 1 67 ? 1.893 -5.643 11.958 1.00 96.44 67 ILE A O 1
ATOM 553 N N . LEU A 1 68 ? 1.400 -6.442 9.903 1.00 93.94 68 LEU A N 1
ATOM 554 C CA . LEU A 1 68 ? 0.034 -5.921 9.838 1.00 93.94 68 LEU A CA 1
ATOM 555 C C . LEU A 1 68 ? -0.883 -6.647 10.831 1.00 93.94 68 LEU A C 1
ATOM 557 O O . LEU A 1 68 ? -1.653 -5.921 11.501 1.00 93.94 68 LEU A O 1
#